Protein AF-A0A522YEX7-F1 (afdb_monomer_lite)

Sequence (73 aa):
MSCADRMLCACLGLRESEVRAAVRAQSLFELADLVAKTEAGAGCTCCHPDLKALLQDERERAGYLSEPICSAR

Radius of gyration: 14.04 Å; chains: 1; bounding box: 32×48×22 Å

Structure (mmCIF, N/CA/C/O backbone):
data_AF-A0A522YEX7-F1
#
_entry.id   AF-A0A522YEX7-F1
#
loop_
_atom_site.group_PDB
_atom_site.id
_atom_site.type_symbol
_atom_site.label_atom_id
_atom_site.label_alt_id
_atom_site.label_comp_id
_atom_site.label_asym_id
_atom_site.label_entity_id
_atom_site.label_seq_id
_atom_site.pdbx_PDB_ins_code
_atom_site.Cartn_x
_atom_site.Cartn_y
_atom_site.Cartn_z
_atom_site.occupancy
_atom_site.B_iso_or_equiv
_atom_site.auth_seq_id
_atom_site.auth_comp_id
_atom_site.auth_asym_id
_atom_site.auth_atom_id
_atom_site.pdbx_PDB_model_num
ATOM 1 N N . MET A 1 1 ? -16.897 -17.787 -10.450 1.00 45.59 1 MET A N 1
ATOM 2 C CA . MET A 1 1 ? -15.430 -17.649 -10.323 1.00 45.59 1 MET A CA 1
ATOM 3 C C . MET A 1 1 ? -15.122 -16.164 -10.288 1.00 45.59 1 MET A C 1
ATOM 5 O O . MET A 1 1 ? -15.025 -15.534 -11.331 1.00 45.59 1 MET A O 1
ATOM 9 N N . SER A 1 2 ? -15.109 -15.582 -9.092 1.00 55.00 2 SER A N 1
ATOM 10 C CA . SER A 1 2 ? -14.846 -14.153 -8.900 1.00 55.00 2 SER A CA 1
ATOM 11 C C . SER A 1 2 ? -13.333 -13.973 -8.825 1.00 55.00 2 SER A C 1
ATOM 13 O O . SER A 1 2 ? -12.753 -14.158 -7.763 1.00 55.00 2 SER A O 1
ATOM 15 N N . CYS A 1 3 ? -12.673 -13.756 -9.963 1.00 51.12 3 CYS A N 1
ATOM 16 C CA . CYS A 1 3 ? -11.211 -13.880 -10.049 1.00 51.12 3 CYS A CA 1
ATOM 17 C C . CYS A 1 3 ? -10.537 -12.704 -10.769 1.00 51.12 3 CYS A C 1
ATOM 19 O O . CYS A 1 3 ? -9.587 -12.912 -11.515 1.00 51.12 3 CYS A O 1
ATOM 21 N N . ALA A 1 4 ? -11.005 -11.474 -10.564 1.00 66.38 4 ALA A N 1
ATOM 22 C CA . ALA A 1 4 ? -10.307 -10.284 -11.050 1.00 66.38 4 ALA A CA 1
ATOM 23 C C . ALA A 1 4 ? -9.625 -9.570 -9.878 1.00 66.38 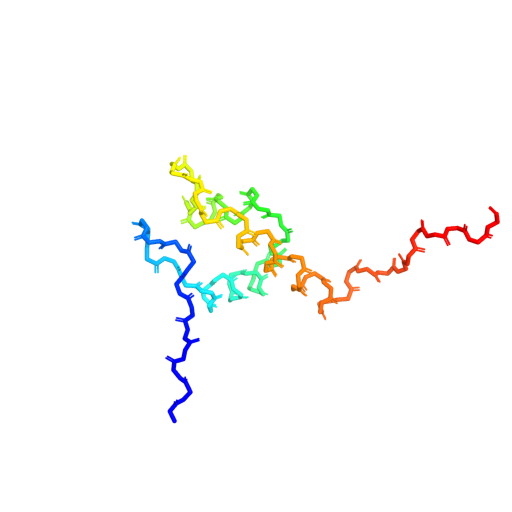4 ALA A C 1
ATOM 25 O O . ALA A 1 4 ? -10.013 -8.475 -9.489 1.00 66.38 4 ALA A O 1
ATOM 26 N N . ASP A 1 5 ? -8.638 -10.231 -9.277 1.00 81.81 5 ASP A N 1
ATOM 27 C CA . ASP A 1 5 ? -7.735 -9.548 -8.362 1.00 81.81 5 ASP A CA 1
ATOM 28 C C . ASP A 1 5 ? -6.708 -8.755 -9.188 1.00 81.81 5 ASP A C 1
ATOM 30 O O . ASP A 1 5 ? -5.952 -9.318 -9.989 1.00 81.81 5 ASP A O 1
ATOM 34 N N . ARG A 1 6 ? -6.770 -7.426 -9.065 1.00 87.00 6 ARG A N 1
ATOM 35 C CA . ARG A 1 6 ? -6.008 -6.487 -9.889 1.00 87.00 6 ARG A CA 1
ATOM 36 C C . ARG A 1 6 ? -4.570 -6.413 -9.384 1.00 87.00 6 ARG A C 1
ATOM 38 O O . ARG A 1 6 ? -4.323 -6.110 -8.221 1.00 87.00 6 ARG A O 1
ATOM 45 N N . MET A 1 7 ? -3.611 -6.651 -10.273 1.00 88.19 7 MET A N 1
ATOM 46 C CA . MET A 1 7 ? -2.199 -6.434 -9.963 1.00 88.19 7 MET A CA 1
ATOM 47 C C . MET A 1 7 ? -1.909 -4.931 -9.944 1.00 88.19 7 MET A C 1
ATOM 49 O O . MET A 1 7 ? -2.181 -4.244 -10.928 1.00 88.19 7 MET A O 1
ATOM 53 N N . LEU A 1 8 ? -1.358 -4.435 -8.835 1.00 87.44 8 LEU A N 1
ATOM 54 C CA . LEU A 1 8 ? -1.007 -3.023 -8.665 1.00 87.44 8 LEU A CA 1
ATOM 55 C C . LEU A 1 8 ? 0.482 -2.775 -8.905 1.00 87.44 8 LEU A C 1
ATOM 57 O O . LEU A 1 8 ? 0.851 -1.767 -9.499 1.00 87.44 8 LEU A O 1
ATOM 61 N N . CYS A 1 9 ? 1.349 -3.696 -8.477 1.00 87.69 9 CYS A N 1
ATOM 62 C CA . CYS A 1 9 ? 2.790 -3.593 -8.694 1.00 87.69 9 CYS A CA 1
ATOM 63 C C . CYS A 1 9 ? 3.295 -4.795 -9.490 1.00 87.69 9 CYS A C 1
ATOM 65 O O . CYS A 1 9 ? 3.377 -5.898 -8.961 1.00 87.69 9 CYS A O 1
ATOM 67 N N . ALA A 1 10 ? 3.699 -4.576 -10.743 1.00 84.88 10 ALA A N 1
ATOM 68 C CA . ALA A 1 10 ? 4.287 -5.630 -11.571 1.00 84.88 10 ALA A CA 1
ATOM 69 C C . ALA A 1 10 ? 5.689 -6.054 -11.095 1.00 84.88 10 ALA A C 1
ATOM 71 O O . ALA A 1 10 ? 6.087 -7.194 -11.304 1.00 84.88 10 ALA A O 1
ATOM 72 N N . CYS A 1 11 ? 6.429 -5.160 -10.431 1.00 88.62 11 CYS A N 1
ATOM 73 C CA . CYS A 1 11 ? 7.802 -5.420 -9.989 1.00 88.62 11 CYS A CA 1
ATOM 74 C C . CYS A 1 11 ? 7.871 -6.437 -8.847 1.00 88.62 11 CYS A C 1
ATOM 76 O O . CYS A 1 11 ? 8.730 -7.311 -8.853 1.00 88.62 11 CYS A O 1
ATOM 78 N N . LEU A 1 12 ? 6.966 -6.309 -7.875 1.00 84.75 12 LEU A N 1
ATOM 79 C CA . LEU A 1 12 ? 6.892 -7.194 -6.708 1.00 84.75 12 LEU A CA 1
ATOM 80 C C . LEU A 1 12 ? 5.714 -8.173 -6.789 1.00 84.75 12 LEU A C 1
ATOM 82 O O . LEU A 1 12 ? 5.500 -8.954 -5.872 1.00 84.75 12 LEU A O 1
ATOM 86 N N . GLY A 1 13 ? 4.929 -8.122 -7.870 1.00 86.81 13 GLY A N 1
ATOM 87 C CA . GLY A 1 13 ? 3.720 -8.930 -8.025 1.00 86.81 13 GLY A CA 1
ATOM 88 C C . GLY A 1 13 ? 2.600 -8.569 -7.045 1.00 86.81 13 GLY A C 1
ATOM 89 O O . GLY A 1 13 ? 1.705 -9.385 -6.842 1.00 86.81 13 GLY A O 1
ATOM 90 N N . LEU A 1 14 ? 2.642 -7.368 -6.455 1.00 87.38 14 LEU A N 1
ATOM 91 C CA . LEU A 1 14 ? 1.714 -6.944 -5.410 1.00 87.38 14 LEU A CA 1
ATOM 92 C C . LEU A 1 14 ? 0.302 -6.756 -5.964 1.00 87.38 14 LEU A C 1
ATOM 94 O O . LEU A 1 14 ? 0.091 -6.044 -6.959 1.00 87.38 14 LEU A O 1
ATOM 98 N N . ARG A 1 15 ? -0.666 -7.345 -5.274 1.00 90.38 15 ARG A N 1
ATOM 99 C CA . ARG A 1 15 ? -2.074 -7.340 -5.659 1.00 90.38 15 ARG A CA 1
ATOM 100 C C . ARG A 1 15 ? -2.927 -6.413 -4.812 1.00 90.38 15 ARG A C 1
ATOM 102 O O . ARG A 1 15 ? -2.639 -6.140 -3.648 1.00 90.38 15 ARG A O 1
ATOM 109 N N . GLU A 1 16 ? -4.034 -5.974 -5.390 1.00 89.00 16 GLU A N 1
ATOM 110 C CA . GLU A 1 16 ? -5.009 -5.135 -4.712 1.00 89.00 16 GLU A CA 1
ATOM 111 C C . GLU A 1 16 ? -5.574 -5.808 -3.449 1.00 89.00 16 GLU A C 1
ATOM 113 O O . GLU A 1 16 ? -5.675 -5.164 -2.400 1.00 89.00 16 GLU A O 1
ATOM 118 N N . SER A 1 17 ? -5.889 -7.108 -3.501 1.00 88.31 17 SER A N 1
ATOM 119 C CA . SER A 1 17 ? -6.376 -7.832 -2.324 1.00 88.31 17 SER A CA 1
ATOM 120 C C . SER A 1 17 ? -5.362 -7.863 -1.181 1.00 88.31 17 SER A C 1
ATOM 122 O O . SER A 1 17 ? -5.757 -7.791 -0.017 1.00 88.31 17 SER A O 1
ATOM 124 N N . GLU A 1 18 ? -4.068 -7.954 -1.502 1.00 88.38 18 GLU A N 1
ATOM 125 C CA . GLU A 1 18 ? -2.984 -7.971 -0.514 1.00 88.38 18 GLU A CA 1
ATOM 126 C C . GLU A 1 18 ? -2.840 -6.610 0.158 1.00 88.38 18 GLU A C 1
ATOM 128 O O . GLU A 1 18 ? -2.746 -6.539 1.382 1.00 88.38 18 GLU A O 1
ATOM 133 N N . VAL A 1 19 ? -2.922 -5.527 -0.623 1.00 87.25 19 VAL A N 1
ATOM 134 C CA . VAL A 1 19 ? -2.937 -4.160 -0.091 1.00 87.25 19 VAL A CA 1
ATOM 135 C C . VAL A 1 19 ? -4.120 -3.979 0.848 1.00 87.25 19 VAL A C 1
ATOM 137 O O . VAL A 1 19 ? -3.925 -3.621 2.0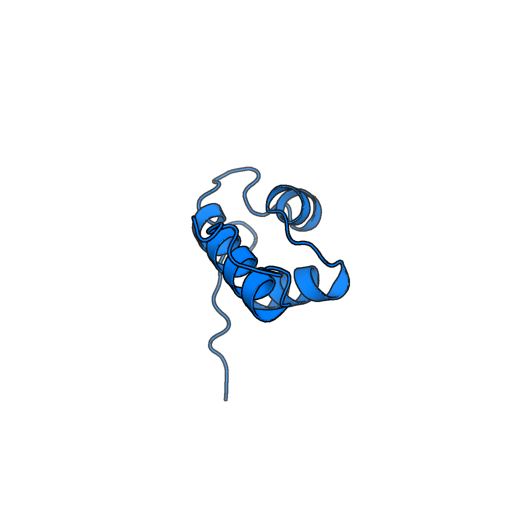04 1.00 87.25 19 VAL A O 1
ATOM 140 N N . ARG A 1 20 ? -5.343 -4.298 0.408 1.00 87.06 20 ARG A N 1
ATOM 141 C CA . ARG A 1 20 ? -6.542 -4.188 1.256 1.00 87.06 20 ARG A CA 1
ATOM 142 C C . ARG A 1 20 ? -6.433 -5.041 2.526 1.00 87.06 20 ARG A C 1
ATOM 144 O O . ARG A 1 20 ? -6.876 -4.619 3.591 1.00 87.06 20 ARG A O 1
ATOM 151 N N . ALA A 1 21 ? -5.861 -6.241 2.437 1.00 87.44 21 ALA A N 1
ATOM 152 C CA . ALA A 1 21 ? -5.635 -7.095 3.600 1.00 87.44 21 ALA A CA 1
ATOM 153 C C . ALA A 1 21 ? -4.622 -6.475 4.574 1.00 87.44 21 ALA A C 1
ATOM 155 O O . ALA A 1 21 ? -4.890 -6.444 5.773 1.00 87.44 21 ALA A O 1
ATOM 156 N N . ALA A 1 22 ? -3.510 -5.929 4.074 1.00 86.69 22 ALA A N 1
ATOM 157 C CA . ALA A 1 22 ? -2.496 -5.256 4.883 1.00 86.69 22 ALA A CA 1
ATOM 158 C C . ALA A 1 22 ? -3.044 -3.987 5.556 1.00 86.69 22 ALA A C 1
ATOM 160 O O . ALA A 1 22 ? -2.841 -3.795 6.755 1.00 86.69 22 ALA A O 1
ATOM 161 N N . VAL A 1 23 ? -3.795 -3.173 4.805 1.00 85.94 23 VAL A N 1
ATOM 162 C CA . VAL A 1 23 ? -4.490 -1.977 5.300 1.00 85.94 23 VAL A CA 1
ATOM 163 C C . VAL A 1 23 ? -5.448 -2.347 6.427 1.00 85.94 23 VAL A C 1
ATOM 165 O O . VAL A 1 23 ? -5.397 -1.725 7.478 1.00 85.94 23 VAL A O 1
ATOM 168 N N . ARG A 1 24 ? -6.266 -3.396 6.276 1.00 83.62 24 ARG A N 1
ATOM 169 C CA . ARG A 1 24 ? -7.195 -3.828 7.335 1.00 83.62 24 ARG A CA 1
ATOM 170 C C . ARG A 1 24 ? -6.509 -4.479 8.536 1.00 83.62 24 ARG A C 1
ATOM 172 O O . ARG A 1 24 ? -6.977 -4.309 9.654 1.00 83.62 24 ARG A O 1
ATOM 179 N N . ALA A 1 25 ? -5.441 -5.243 8.319 1.00 85.50 25 ALA A N 1
ATOM 180 C CA . ALA A 1 25 ? -4.752 -5.963 9.389 1.00 85.50 25 ALA A CA 1
ATOM 181 C C . ALA A 1 25 ? -3.918 -5.039 10.289 1.00 85.50 25 ALA A C 1
ATOM 183 O O . ALA A 1 25 ? -3.788 -5.306 11.480 1.00 85.50 25 ALA A O 1
ATOM 184 N N . GLN A 1 26 ? -3.336 -3.980 9.721 1.00 79.38 26 GLN A N 1
ATOM 185 C CA . GLN A 1 26 ? -2.419 -3.072 10.420 1.00 79.38 26 GLN A CA 1
ATOM 186 C C . GLN A 1 26 ? -2.914 -1.615 10.458 1.00 79.38 26 GLN A C 1
ATOM 188 O O . GLN A 1 26 ? -2.204 -0.754 10.967 1.00 79.38 26 GLN A O 1
ATOM 193 N N . SER A 1 27 ? -4.116 -1.327 9.945 1.00 77.75 27 SER A N 1
AT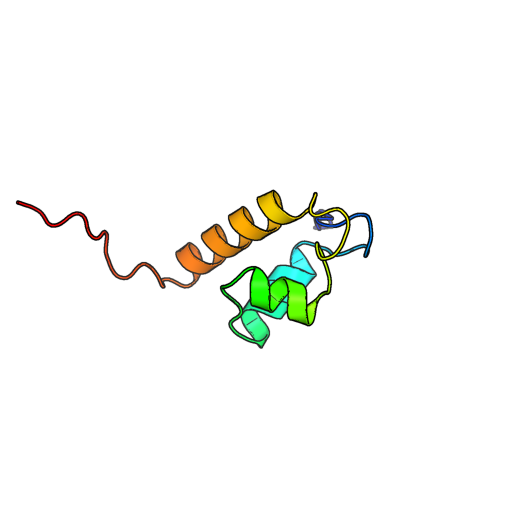OM 194 C CA . SER A 1 27 ? -4.690 0.027 9.850 1.00 77.75 27 SER A CA 1
ATOM 195 C C . SER A 1 27 ? -3.767 1.021 9.132 1.00 77.75 27 SER A C 1
ATOM 197 O O . SER A 1 27 ? -3.586 2.157 9.569 1.00 77.75 27 SER A O 1
ATOM 199 N N . LEU A 1 28 ? -3.147 0.579 8.033 1.00 81.69 28 LEU A N 1
ATOM 200 C CA . LEU A 1 28 ? -2.200 1.386 7.259 1.00 81.69 28 LEU A CA 1
ATOM 201 C C . LEU A 1 28 ? -2.966 2.315 6.317 1.00 81.69 28 LEU A C 1
ATOM 203 O O . LEU A 1 28 ? -3.509 1.867 5.314 1.00 81.69 28 LEU A O 1
ATOM 207 N N . PHE A 1 29 ? -2.996 3.611 6.613 1.00 78.69 29 PHE A N 1
ATOM 208 C CA . PHE A 1 29 ? -3.694 4.609 5.785 1.00 78.69 29 PHE A CA 1
ATOM 209 C C . PHE A 1 29 ? -2.749 5.548 5.027 1.00 78.69 29 PHE A C 1
ATOM 211 O O . PHE A 1 29 ? -3.191 6.471 4.338 1.00 78.69 29 PHE A O 1
ATOM 218 N N . GLU A 1 30 ? -1.447 5.301 5.146 1.00 83.12 30 GLU A N 1
ATOM 219 C CA . GLU A 1 30 ? -0.378 6.120 4.591 1.00 83.12 30 GLU A CA 1
ATOM 220 C C . GLU A 1 30 ? 0.430 5.306 3.579 1.00 83.12 30 GLU A C 1
ATOM 222 O O . GLU A 1 30 ? 0.790 4.150 3.819 1.00 83.12 30 GLU A O 1
ATOM 227 N N . LEU A 1 31 ? 0.759 5.926 2.443 1.00 84.38 31 LEU A N 1
ATOM 228 C CA . LEU A 1 31 ? 1.557 5.267 1.410 1.00 84.38 31 LEU A CA 1
ATOM 229 C C . LEU A 1 31 ? 2.963 4.928 1.917 1.00 84.38 31 LEU A C 1
ATOM 231 O O . LEU A 1 31 ? 3.497 3.893 1.543 1.00 84.38 31 LEU A O 1
ATOM 235 N N . ALA A 1 32 ? 3.544 5.757 2.788 1.00 83.88 32 ALA A N 1
ATOM 236 C CA . ALA A 1 32 ? 4.854 5.494 3.380 1.00 83.88 32 ALA A CA 1
ATOM 237 C C . ALA A 1 32 ? 4.866 4.197 4.205 1.00 83.88 32 ALA A C 1
ATOM 239 O O . ALA A 1 32 ? 5.797 3.408 4.076 1.00 83.88 32 ALA A O 1
ATOM 240 N N . ASP A 1 33 ? 3.812 3.942 4.981 1.00 84.44 33 ASP A N 1
ATOM 241 C CA . ASP A 1 33 ? 3.660 2.713 5.765 1.00 84.44 33 ASP A CA 1
ATOM 242 C C . ASP A 1 33 ? 3.473 1.490 4.862 1.00 84.44 33 ASP A C 1
ATOM 244 O O . ASP A 1 33 ? 4.093 0.444 5.060 1.00 84.44 33 ASP A O 1
ATOM 248 N N . LEU A 1 34 ? 2.677 1.639 3.800 1.00 83.44 34 LEU A N 1
ATOM 249 C CA . LEU A 1 34 ? 2.519 0.599 2.787 1.00 83.44 34 LEU A CA 1
ATOM 250 C C . LEU A 1 34 ? 3.836 0.286 2.076 1.00 83.44 34 LEU A C 1
ATOM 252 O O . LEU A 1 34 ? 4.167 -0.888 1.930 1.00 83.44 34 LEU A O 1
ATOM 256 N N . VAL A 1 35 ? 4.614 1.296 1.684 1.00 85.44 35 VAL A N 1
ATOM 257 C CA . VAL A 1 35 ? 5.945 1.117 1.084 1.00 85.44 35 VAL A CA 1
ATOM 258 C C . VAL A 1 35 ? 6.908 0.490 2.092 1.00 85.44 35 VAL A C 1
ATOM 260 O O . VAL A 1 35 ? 7.643 -0.415 1.729 1.00 85.44 35 VAL A O 1
ATOM 263 N N . ALA A 1 36 ? 6.882 0.889 3.363 1.00 84.94 36 ALA A N 1
ATOM 264 C CA . ALA A 1 36 ? 7.730 0.291 4.394 1.00 84.94 36 ALA A CA 1
ATOM 265 C C . ALA A 1 36 ? 7.399 -1.189 4.653 1.00 84.94 36 ALA A C 1
ATOM 267 O O . ALA A 1 36 ? 8.277 -1.961 5.031 1.00 84.94 36 ALA A O 1
ATOM 268 N N . LYS A 1 37 ? 6.138 -1.596 4.456 1.00 83.81 37 LYS A N 1
ATOM 269 C CA . LYS A 1 37 ? 5.676 -2.975 4.687 1.00 83.81 37 LYS A CA 1
ATOM 270 C C . LYS A 1 37 ? 5.765 -3.880 3.473 1.00 83.81 37 LYS A C 1
ATOM 272 O O . LYS A 1 37 ? 6.038 -5.064 3.625 1.00 83.81 37 LYS A O 1
ATOM 277 N N . THR A 1 38 ? 5.456 -3.348 2.300 1.00 79.44 38 THR A N 1
ATOM 278 C CA . THR A 1 38 ? 5.365 -4.123 1.056 1.00 79.44 38 THR A CA 1
ATOM 279 C C . THR A 1 38 ? 6.556 -3.902 0.139 1.00 79.44 38 THR A C 1
ATOM 281 O O . THR A 1 38 ? 6.665 -4.582 -0.875 1.00 79.44 38 THR A O 1
ATOM 284 N N . GLU A 1 39 ? 7.394 -2.904 0.441 1.00 81.88 39 GLU A N 1
ATOM 285 C CA . GLU A 1 39 ? 8.499 -2.416 -0.398 1.00 81.88 39 GLU A CA 1
ATOM 286 C C . GLU A 1 39 ? 8.040 -1.959 -1.801 1.00 81.88 39 GLU A C 1
ATOM 288 O O . GLU A 1 39 ? 8.833 -1.521 -2.642 1.00 81.88 39 GLU A O 1
ATOM 293 N N . ALA A 1 40 ? 6.728 -1.996 -2.061 1.00 78.00 40 ALA A N 1
ATOM 294 C CA . ALA A 1 40 ? 6.134 -1.738 -3.353 1.00 78.00 40 ALA A CA 1
ATOM 295 C C . ALA A 1 40 ? 6.151 -0.245 -3.638 1.00 78.00 40 ALA A C 1
ATOM 297 O O . ALA A 1 40 ? 5.401 0.526 -3.050 1.00 78.00 40 ALA A O 1
ATOM 298 N N . GLY A 1 41 ? 7.006 0.141 -4.584 1.00 70.75 41 GLY A N 1
ATOM 299 C CA . GLY A 1 41 ? 7.172 1.532 -4.988 1.00 70.75 41 GLY A CA 1
ATOM 300 C C . GLY A 1 41 ? 8.462 2.188 -4.500 1.00 70.75 41 GLY A C 1
ATOM 301 O O . GLY A 1 41 ? 8.738 3.301 -4.922 1.00 70.75 41 GLY A O 1
ATOM 302 N N . ALA A 1 42 ? 9.321 1.494 -3.741 1.00 77.50 42 ALA A N 1
ATOM 303 C CA . ALA A 1 42 ? 10.641 2.020 -3.367 1.00 77.50 42 ALA A CA 1
ATOM 304 C C . ALA A 1 42 ? 11.593 2.236 -4.569 1.00 77.50 42 ALA A C 1
ATOM 306 O O . ALA A 1 42 ? 12.548 3.002 -4.474 1.00 77.50 42 ALA A O 1
ATOM 307 N N . GLY A 1 43 ? 11.336 1.565 -5.700 1.00 81.25 43 GLY A N 1
ATOM 308 C CA . GLY A 1 43 ? 12.123 1.676 -6.934 1.00 81.25 43 GLY A CA 1
ATOM 309 C C . GLY A 1 43 ? 11.403 2.445 -8.044 1.00 81.25 43 GLY A C 1
ATOM 310 O O . GLY A 1 43 ? 11.572 3.648 -8.204 1.00 81.25 43 GLY A O 1
ATOM 311 N N . CYS A 1 44 ? 10.598 1.741 -8.847 1.00 84.81 44 CYS A N 1
ATOM 312 C CA . CYS A 1 44 ? 9.974 2.307 -10.051 1.00 84.81 44 CYS A CA 1
ATOM 313 C C . CYS A 1 44 ? 8.848 3.313 -9.767 1.00 84.81 44 CYS A C 1
ATOM 315 O O . CYS A 1 44 ? 8.501 4.096 -10.644 1.00 84.81 44 CYS A O 1
ATOM 317 N N . THR A 1 45 ? 8.247 3.284 -8.571 1.00 85.50 45 THR A N 1
ATOM 318 C CA . THR A 1 45 ? 7.119 4.135 -8.125 1.00 85.50 45 THR A CA 1
ATOM 319 C C . THR A 1 45 ? 5.843 4.103 -8.990 1.00 85.50 45 THR A C 1
ATOM 321 O O . THR A 1 45 ? 4.861 4.753 -8.644 1.00 85.50 45 THR A O 1
ATOM 324 N N . CYS A 1 46 ? 5.789 3.318 -10.073 1.00 85.81 46 CYS A N 1
ATOM 325 C CA . CYS A 1 46 ? 4.645 3.275 -10.998 1.00 85.81 46 CYS A CA 1
ATOM 326 C C . CYS A 1 46 ? 3.317 2.865 -10.344 1.00 85.81 46 CYS A C 1
ATOM 328 O O . CYS A 1 46 ? 2.261 3.258 -10.823 1.00 85.81 46 CYS A O 1
ATOM 330 N N . CYS A 1 47 ? 3.363 2.091 -9.257 1.00 86.94 47 CYS A N 1
ATOM 331 C CA . CYS A 1 47 ? 2.186 1.648 -8.510 1.00 86.94 47 CYS A CA 1
ATOM 332 C C . CYS A 1 47 ? 1.669 2.687 -7.497 1.00 86.94 47 CYS A C 1
ATOM 334 O O . CYS A 1 47 ? 0.585 2.508 -6.946 1.00 86.94 47 CYS A O 1
ATOM 336 N N . HIS A 1 48 ? 2.414 3.770 -7.231 1.00 88.50 48 HIS A N 1
ATOM 337 C CA . HIS A 1 48 ? 2.016 4.809 -6.277 1.00 88.50 48 HIS A CA 1
ATOM 338 C C . HIS A 1 48 ? 0.648 5.450 -6.557 1.00 88.50 48 HIS A C 1
ATOM 340 O O . HIS A 1 48 ? -0.103 5.605 -5.595 1.00 88.50 48 HIS A O 1
ATOM 346 N N . PRO A 1 49 ? 0.289 5.860 -7.792 1.00 87.88 49 PRO A N 1
ATOM 347 C CA . PRO A 1 49 ? -1.017 6.471 -8.040 1.00 87.88 49 PRO A CA 1
ATOM 348 C C . PRO A 1 49 ? -2.179 5.523 -7.716 1.00 87.88 49 PRO A C 1
ATOM 350 O O . PRO A 1 49 ? -3.110 5.937 -7.029 1.00 87.88 49 PRO A O 1
ATOM 353 N N . ASP A 1 50 ? -2.099 4.253 -8.121 1.00 88.69 50 ASP A N 1
ATOM 354 C CA . ASP A 1 50 ? -3.122 3.254 -7.798 1.00 88.69 50 ASP A CA 1
ATOM 355 C C . ASP A 1 50 ? -3.190 2.962 -6.291 1.00 88.69 50 ASP A C 1
ATOM 357 O O . ASP A 1 50 ? -4.279 2.919 -5.723 1.00 88.69 50 ASP A O 1
ATOM 361 N N . LEU A 1 51 ? -2.037 2.830 -5.620 1.00 87.50 51 LEU A N 1
ATOM 362 C CA . LEU A 1 51 ? -1.968 2.651 -4.165 1.00 87.50 51 LEU A CA 1
ATOM 363 C C . LEU A 1 51 ? -2.611 3.826 -3.418 1.00 87.50 51 LEU A C 1
ATOM 365 O O . LEU A 1 51 ? -3.370 3.607 -2.478 1.00 87.50 51 LEU A O 1
ATOM 369 N N . LYS A 1 52 ? -2.341 5.071 -3.837 1.00 87.88 52 LYS A N 1
ATOM 370 C CA . LYS A 1 52 ? -2.952 6.268 -3.235 1.00 87.88 52 LYS A CA 1
ATOM 371 C C . LYS A 1 52 ? -4.461 6.290 -3.425 1.00 87.88 52 LYS A C 1
ATOM 373 O O . LYS A 1 52 ? -5.169 6.544 -2.457 1.00 87.88 52 LYS A O 1
ATOM 378 N N . ALA A 1 53 ? -4.939 6.021 -4.640 1.00 88.25 53 ALA A N 1
ATOM 379 C CA . ALA A 1 53 ? -6.370 5.981 -4.927 1.00 88.25 53 ALA A CA 1
ATOM 380 C C . ALA A 1 53 ? -7.077 4.931 -4.061 1.00 88.25 53 ALA A C 1
ATOM 382 O O . ALA A 1 53 ? -8.135 5.195 -3.498 1.00 88.25 53 ALA A O 1
ATOM 383 N N . LEU A 1 54 ? -6.450 3.768 -3.892 1.00 86.81 54 LEU A N 1
ATOM 384 C CA . LEU A 1 54 ? -7.013 2.688 -3.100 1.00 86.81 54 LEU A CA 1
ATOM 385 C C . LEU A 1 54 ? -6.998 2.967 -1.596 1.00 86.81 54 LEU A C 1
ATOM 387 O O . LEU A 1 54 ? -7.961 2.659 -0.901 1.00 86.81 54 LEU A O 1
ATOM 391 N N . LEU A 1 55 ? -5.925 3.579 -1.093 1.00 86.50 55 LEU A N 1
ATOM 392 C CA . LEU A 1 55 ? -5.871 4.068 0.282 1.00 86.50 55 LEU A CA 1
ATOM 393 C C . LEU A 1 55 ? -6.947 5.116 0.536 1.00 86.50 55 LEU A C 1
ATOM 395 O O . LEU A 1 55 ? -7.562 5.104 1.595 1.00 86.50 55 LEU A O 1
ATOM 399 N N . GLN A 1 56 ? -7.173 6.019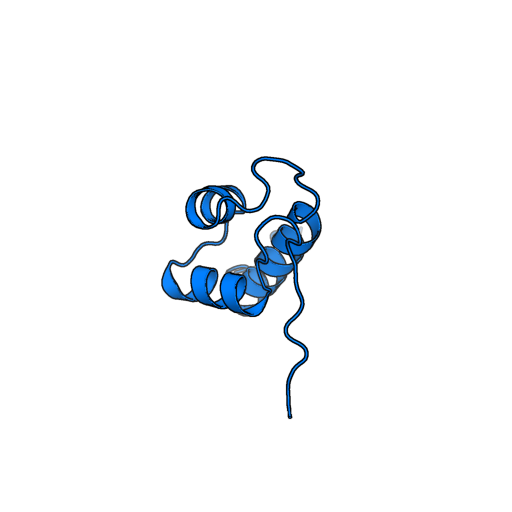 -0.416 1.00 85.25 56 GLN A N 1
ATOM 400 C CA . GLN A 1 56 ? -8.211 7.031 -0.300 1.00 85.25 56 GLN A CA 1
ATOM 401 C C . GLN A 1 56 ? -9.604 6.384 -0.244 1.00 85.25 56 GLN A C 1
ATOM 403 O O . GLN A 1 56 ? -10.327 6.632 0.716 1.00 85.25 56 GLN A O 1
ATOM 408 N N . ASP A 1 57 ? -9.921 5.468 -1.166 1.00 85.25 57 ASP A N 1
ATOM 409 C CA . ASP A 1 57 ? -11.179 4.700 -1.163 1.00 85.25 57 ASP A CA 1
ATOM 410 C C . ASP A 1 57 ? -11.389 3.936 0.153 1.00 85.25 57 ASP A C 1
ATOM 412 O O . ASP A 1 57 ? -12.461 3.994 0.754 1.00 85.25 57 ASP A O 1
ATOM 416 N N . GLU A 1 58 ? -10.355 3.255 0.657 1.00 84.00 58 GLU A N 1
ATOM 417 C CA . GLU A 1 58 ? -10.450 2.519 1.919 1.00 84.00 58 GLU A CA 1
ATOM 418 C C . GLU A 1 58 ? -10.564 3.460 3.130 1.00 84.00 58 GLU A C 1
ATOM 420 O O . GLU A 1 58 ? -11.274 3.124 4.073 1.00 84.00 58 GLU A O 1
ATOM 425 N N . ARG A 1 59 ? -9.946 4.651 3.119 1.00 80.94 59 ARG A N 1
ATOM 426 C CA . ARG A 1 59 ? -10.129 5.680 4.166 1.00 80.94 59 ARG A CA 1
ATOM 427 C C . ARG A 1 59 ? -11.548 6.240 4.173 1.00 80.94 59 ARG A C 1
ATOM 429 O O . ARG A 1 59 ? -12.108 6.471 5.246 1.00 80.94 59 ARG A O 1
ATOM 436 N N . GLU A 1 60 ? -12.117 6.447 2.989 1.00 81.19 60 GLU A N 1
ATOM 437 C CA . GLU A 1 60 ? -13.500 6.884 2.799 1.00 81.19 60 GLU A CA 1
ATOM 438 C C . GLU A 1 60 ? -14.478 5.791 3.267 1.00 81.19 60 GLU A C 1
ATOM 440 O O . GLU A 1 60 ? -15.375 6.070 4.062 1.00 81.19 60 GLU A O 1
ATOM 445 N N . ARG A 1 61 ? -14.254 4.523 2.889 1.00 74.88 61 ARG A N 1
ATOM 446 C CA . ARG A 1 61 ? -15.059 3.364 3.334 1.00 74.88 61 ARG A CA 1
ATOM 447 C C . ARG A 1 61 ? -14.922 3.048 4.817 1.00 74.88 61 ARG A C 1
ATOM 449 O O . ARG A 1 61 ? -15.904 2.648 5.435 1.00 74.88 61 ARG A O 1
ATOM 456 N N . ALA A 1 62 ? -13.730 3.207 5.387 1.00 73.94 62 ALA A N 1
ATOM 457 C CA . ALA A 1 62 ? -13.496 3.044 6.819 1.00 73.94 62 ALA A CA 1
ATOM 458 C C . ALA A 1 62 ? -14.109 4.187 7.648 1.00 73.94 62 ALA A C 1
ATOM 460 O O . ALA A 1 62 ? -14.152 4.085 8.872 1.00 73.94 62 ALA A O 1
ATOM 461 N N . GLY A 1 63 ? -14.604 5.255 7.008 1.00 61.25 63 GLY A N 1
ATOM 462 C C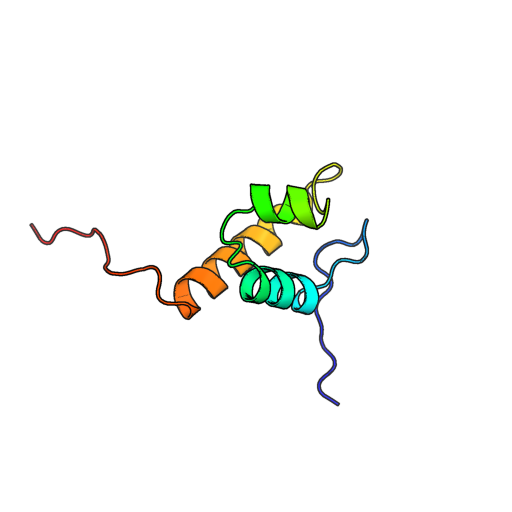A . GLY A 1 63 ? -15.303 6.346 7.681 1.00 61.25 63 GLY A CA 1
ATOM 463 C C . GLY A 1 63 ? -14.386 7.322 8.420 1.00 61.25 63 GLY A C 1
ATOM 464 O O . GLY A 1 63 ? -14.838 7.960 9.365 1.00 61.25 63 GLY A O 1
ATOM 465 N N . TYR A 1 64 ? -13.113 7.464 8.018 1.00 56.53 64 TYR A N 1
ATOM 466 C CA . TYR A 1 64 ? -12.199 8.424 8.663 1.00 56.53 64 TYR A CA 1
ATOM 467 C C . TYR A 1 64 ? -12.381 9.872 8.171 1.00 56.53 64 TYR A C 1
ATOM 469 O O . TYR A 1 64 ? -11.844 10.802 8.765 1.00 56.53 64 TYR A O 1
ATOM 477 N N . LEU A 1 65 ? -13.174 10.108 7.121 1.00 53.66 65 LEU A N 1
ATOM 478 C CA . LEU A 1 65 ? -13.741 11.437 6.881 1.00 53.66 65 LEU A CA 1
ATOM 479 C C . LEU A 1 65 ? -14.959 11.624 7.788 1.00 53.66 65 LEU A C 1
ATOM 481 O O . LEU A 1 65 ? -16.105 11.673 7.343 1.00 53.66 65 LEU A O 1
ATOM 485 N N . SER A 1 66 ? -14.694 11.740 9.087 1.00 52.56 66 SER A N 1
ATOM 486 C CA . SER A 1 66 ? -15.542 12.551 9.945 1.00 52.56 66 SER A CA 1
ATOM 487 C C . SER A 1 66 ? -15.433 13.993 9.445 1.00 52.56 66 SER A C 1
ATOM 489 O O . SER A 1 66 ? -14.481 14.705 9.753 1.00 52.56 66 SER A O 1
ATOM 491 N N . GLU A 1 67 ? -16.438 14.341 8.644 1.00 50.12 67 GLU A N 1
ATOM 492 C CA . GLU A 1 67 ? -16.875 15.673 8.231 1.00 50.12 67 GLU A CA 1
ATOM 493 C C . GLU A 1 67 ? -16.088 16.353 7.092 1.00 50.12 67 GLU A C 1
ATOM 495 O O . GLU A 1 67 ? -14.857 16.430 7.107 1.00 50.12 67 GLU A O 1
ATOM 500 N N . PRO A 1 68 ? -16.792 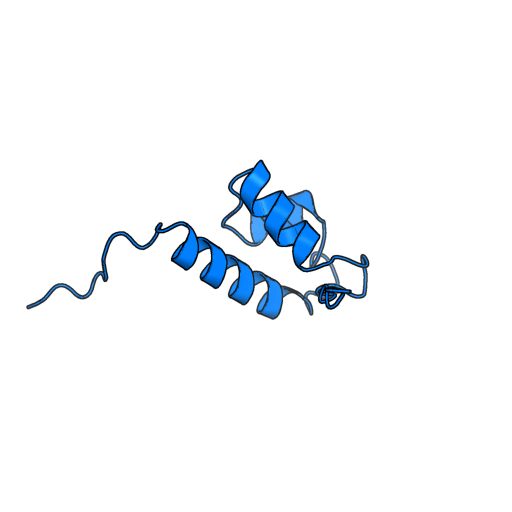16.922 6.090 1.00 52.59 68 PRO A N 1
ATOM 501 C CA . PRO A 1 68 ? -16.196 17.930 5.236 1.00 52.59 68 PRO A CA 1
ATOM 502 C C . PRO A 1 68 ? -15.800 19.109 6.124 1.00 52.59 68 PRO A C 1
ATOM 504 O O . PRO A 1 68 ? -16.656 19.790 6.685 1.00 52.59 68 PRO A O 1
ATOM 507 N N . ILE A 1 69 ? -14.509 19.431 6.178 1.00 57.44 69 ILE A N 1
ATOM 508 C CA . ILE A 1 69 ? -14.053 20.762 6.592 1.00 57.44 69 ILE A CA 1
ATOM 509 C C . ILE A 1 69 ? -14.374 21.757 5.457 1.00 57.44 69 ILE A C 1
ATOM 511 O O . ILE A 1 69 ? -13.519 22.488 4.974 1.00 57.44 69 ILE A O 1
ATOM 515 N N . CYS A 1 70 ? -15.620 21.781 4.989 1.00 50.41 70 CYS A N 1
ATOM 516 C CA . CYS A 1 70 ? -16.207 22.971 4.405 1.00 50.41 70 CYS A CA 1
ATOM 517 C C . CYS A 1 70 ? -17.033 23.578 5.525 1.00 50.41 70 CYS A C 1
ATOM 519 O O . CYS A 1 70 ? -18.235 23.347 5.633 1.00 50.41 70 CYS A O 1
ATOM 521 N N . SER A 1 71 ? -16.326 24.308 6.390 1.00 53.31 71 SER A N 1
ATOM 522 C CA . SER A 1 71 ? -16.919 25.270 7.302 1.00 53.31 71 SER A CA 1
ATOM 523 C C . SER A 1 71 ? -17.952 26.064 6.507 1.00 53.31 71 SER A C 1
ATOM 525 O O . SER A 1 71 ? -17.612 26.823 5.601 1.00 53.31 71 SER A O 1
ATOM 527 N N . ALA A 1 72 ? -19.224 25.803 6.783 1.00 54.38 72 ALA A N 1
ATOM 528 C CA . ALA A 1 72 ? -20.311 26.643 6.350 1.00 54.38 72 ALA A CA 1
ATOM 529 C C . ALA A 1 72 ? -20.136 27.990 7.060 1.00 54.38 72 ALA A C 1
ATOM 531 O O . ALA A 1 72 ? -20.544 28.133 8.213 1.00 54.38 72 ALA A O 1
ATOM 532 N N . ARG A 1 73 ? -19.480 28.943 6.391 1.00 47.19 73 ARG A N 1
ATOM 533 C CA . ARG A 1 73 ? -19.706 30.388 6.515 1.00 47.19 73 ARG A CA 1
ATOM 534 C C . ARG A 1 73 ? -18.922 31.169 5.475 1.00 47.19 73 ARG A C 1
ATOM 536 O O . ARG A 1 73 ? -17.693 30.972 5.400 1.00 47.19 73 ARG A O 1
#

Foldseek 3Di:
DPDCFDQLAPVQSDTPVNLVVCCVVPVDLDVVVVCVVSVGCVPPVSSVVVSNVSSVVVCVVVPVPPDDPPPDD

pLDDT: mean 78.11, std 13.07, range [45.59, 90.38]

Secondary structure (DSSP, 8-state):
------EEETTTTEEHHHHHHHHHHHT--SHHHHHHHH-TTSSS-TTHHHHHHHHHHHHHHTT---S------